Protein AF-A0A2S8NSK8-F1 (afdb_monomer_lite)

Sequence (72 aa):
MKTLQDLIKDLTDITVEEQKISNYLEEEVLYLQGADLYSADLHWANLTNANLDKVKITKEQLEQLTVIEEEE

pLDDT: mean 82.09, std 9.1, range [51.5, 93.69]

Secondary structure (DSSP, 8-state):
--BHHHHHHHHHS----GGGHHHHHHHS--B-TT-B-TT-B-TT---TTSB-TT-B--HHHHHHS-------

Foldseek 3Di:
DAEVQNVCCVQPVDGDDPVCQQVCLVVDEAECALPECCPYDCAPHANARYDCHNYDYDPVVVVRYDDDDPDD

Structure (mmCIF, N/CA/C/O backbone):
data_AF-A0A2S8NSK8-F1
#
_entry.id   AF-A0A2S8NSK8-F1
#
loop_
_atom_site.group_PDB
_atom_site.id
_atom_site.type_symbol
_atom_site.label_atom_id
_atom_site.label_alt_id
_atom_site.label_comp_id
_atom_site.label_asym_id
_atom_site.label_entity_id
_atom_site.label_seq_id
_atom_site.pdbx_PDB_ins_code
_atom_site.Cartn_x
_atom_site.Cartn_y
_atom_site.Cartn_z
_atom_site.occupancy
_atom_site.B_iso_or_equiv
_atom_site.auth_seq_id
_atom_site.auth_comp_id
_atom_site.auth_asym_id
_atom_site.auth_atom_id
_ato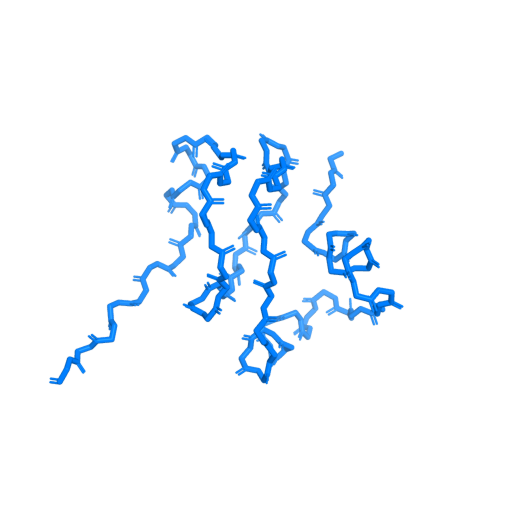m_site.pdbx_PDB_model_num
ATOM 1 N N . MET A 1 1 ? 0.997 10.456 -13.541 1.00 67.12 1 MET A N 1
ATOM 2 C CA . MET A 1 1 ? 1.153 9.368 -12.556 1.00 67.12 1 MET A CA 1
ATOM 3 C C . MET A 1 1 ? -0.088 9.383 -11.696 1.00 67.12 1 MET A C 1
ATOM 5 O O . MET A 1 1 ? -0.535 10.482 -11.394 1.00 67.12 1 MET A O 1
ATOM 9 N N . LYS A 1 2 ? -0.681 8.222 -11.401 1.00 80.25 2 LYS A N 1
ATOM 10 C CA . LYS A 1 2 ? -1.769 8.172 -10.417 1.00 80.25 2 LYS A CA 1
ATOM 11 C C . LYS A 1 2 ? -1.162 8.369 -9.034 1.00 80.25 2 LYS A C 1
ATOM 13 O O . LYS A 1 2 ? -0.086 7.847 -8.765 1.00 80.25 2 LYS A O 1
ATOM 18 N N . THR A 1 3 ? -1.821 9.126 -8.184 1.00 87.44 3 THR A N 1
ATOM 19 C CA . THR A 1 3 ? -1.458 9.234 -6.771 1.00 87.44 3 THR A CA 1
ATOM 20 C C . THR A 1 3 ? -2.204 8.178 -5.964 1.00 87.44 3 THR A C 1
ATOM 22 O O . THR A 1 3 ? -3.194 7.604 -6.429 1.00 87.44 3 THR A O 1
ATOM 25 N N . LEU A 1 4 ? -1.766 7.933 -4.730 1.00 84.69 4 LEU A N 1
ATOM 26 C CA . LEU A 1 4 ? -2.534 7.115 -3.795 1.00 84.69 4 LEU A CA 1
ATOM 27 C C . LEU A 1 4 ? -3.933 7.704 -3.522 1.00 84.69 4 LEU A C 1
ATOM 29 O O . LEU A 1 4 ? -4.893 6.953 -3.374 1.00 84.69 4 LEU A O 1
ATOM 33 N N . GLN A 1 5 ? -4.076 9.035 -3.556 1.00 89.38 5 GLN A N 1
ATOM 34 C CA . GLN A 1 5 ? -5.373 9.716 -3.481 1.00 89.38 5 GLN A CA 1
ATOM 35 C C . GLN A 1 5 ? -6.293 9.325 -4.647 1.00 89.38 5 GLN A C 1
ATOM 37 O O . GLN A 1 5 ? -7.467 9.029 -4.422 1.00 89.38 5 GLN A O 1
ATOM 42 N N . ASP A 1 6 ? -5.768 9.301 -5.877 1.00 89.81 6 ASP A N 1
ATOM 43 C CA . ASP A 1 6 ? -6.538 8.893 -7.059 1.00 89.81 6 ASP A CA 1
ATOM 44 C C . ASP A 1 6 ? -7.012 7.441 -6.934 1.00 89.81 6 ASP A C 1
ATOM 46 O O . ASP A 1 6 ? -8.148 7.129 -7.274 1.00 89.81 6 ASP A O 1
ATOM 50 N N . LEU A 1 7 ? -6.161 6.556 -6.407 1.00 86.56 7 LEU A N 1
ATOM 51 C CA . LEU A 1 7 ? -6.505 5.155 -6.156 1.00 86.56 7 LEU A CA 1
ATOM 52 C C . LEU A 1 7 ? -7.603 4.998 -5.108 1.00 86.56 7 LEU A C 1
ATOM 54 O O . LEU A 1 7 ? -8.551 4.255 -5.345 1.00 86.56 7 LEU A O 1
ATOM 58 N N . ILE A 1 8 ? -7.495 5.697 -3.975 1.00 88.88 8 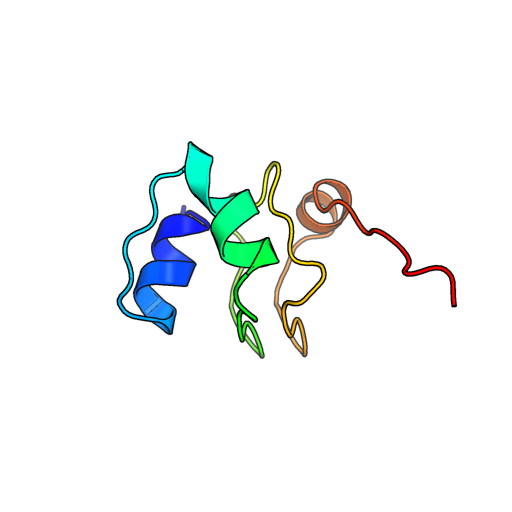ILE A N 1
ATOM 59 C CA . ILE A 1 8 ? -8.529 5.674 -2.935 1.00 88.88 8 ILE A CA 1
ATOM 60 C C . ILE A 1 8 ? -9.854 6.148 -3.532 1.00 88.88 8 ILE A C 1
ATOM 62 O O . ILE A 1 8 ? -10.857 5.452 -3.417 1.00 88.88 8 ILE A O 1
ATOM 66 N N . LYS A 1 9 ? -9.841 7.260 -4.270 1.00 91.94 9 LYS A N 1
ATOM 67 C CA . LYS A 1 9 ? -11.038 7.773 -4.935 1.00 91.94 9 LYS A CA 1
ATOM 68 C C . LYS A 1 9 ? -11.622 6.788 -5.945 1.00 91.94 9 LYS A C 1
ATOM 70 O O . LYS A 1 9 ? -12.826 6.573 -5.942 1.00 91.94 9 LYS A O 1
ATOM 75 N N . ASP A 1 10 ? -10.797 6.176 -6.787 1.00 89.12 10 ASP A N 1
ATOM 76 C CA . ASP A 1 10 ? -11.266 5.221 -7.797 1.00 89.12 10 ASP A CA 1
ATOM 77 C C . ASP A 1 10 ? -11.889 3.960 -7.170 1.00 89.12 10 ASP A C 1
ATOM 79 O O . ASP A 1 10 ? -12.797 3.367 -7.754 1.00 89.12 10 ASP A O 1
ATOM 83 N N . LEU A 1 11 ? -11.394 3.534 -6.004 1.00 86.38 11 LEU A N 1
ATOM 84 C CA . LEU A 1 11 ? -11.807 2.294 -5.341 1.00 86.38 11 LEU A CA 1
ATOM 85 C C . LEU A 1 11 ? -12.964 2.484 -4.357 1.00 86.38 11 LEU A C 1
ATOM 87 O O . LEU A 1 11 ? -13.776 1.572 -4.200 1.00 86.38 11 LEU A O 1
ATOM 91 N N . THR A 1 12 ? -13.034 3.633 -3.684 1.00 89.31 12 THR A N 1
ATOM 92 C CA . THR A 1 12 ? -13.990 3.875 -2.591 1.00 89.31 12 THR A CA 1
ATOM 93 C C . THR A 1 12 ? -14.942 5.040 -2.859 1.00 89.31 12 THR A C 1
ATOM 95 O O . THR A 1 12 ? -15.874 5.241 -2.085 1.00 89.31 12 THR A O 1
ATOM 98 N N . ASP A 1 13 ? -14.741 5.791 -3.949 1.00 92.31 13 ASP A N 1
ATOM 99 C CA . ASP A 1 13 ? -15.421 7.061 -4.263 1.00 92.31 13 ASP A CA 1
ATOM 100 C C . ASP A 1 13 ? -15.197 8.158 -3.197 1.00 92.31 13 ASP A C 1
ATOM 102 O O . ASP A 1 13 ? -15.892 9.175 -3.147 1.00 92.31 13 ASP A O 1
ATOM 106 N N . ILE A 1 14 ? -14.184 7.984 -2.336 1.00 91.69 14 ILE A N 1
ATOM 107 C CA . ILE A 1 14 ? -13.828 8.928 -1.272 1.00 91.69 14 ILE A CA 1
ATOM 108 C C . ILE A 1 14 ? -12.622 9.758 -1.704 1.00 91.69 14 ILE A C 1
ATOM 110 O O . ILE A 1 14 ? -11.596 9.247 -2.142 1.00 91.69 14 ILE A O 1
ATOM 114 N N . THR A 1 15 ? -12.720 11.076 -1.534 1.00 93.69 15 THR A N 1
ATOM 115 C CA . THR A 1 15 ? -11.572 11.976 -1.694 1.00 93.69 15 THR A CA 1
ATOM 116 C C . THR A 1 15 ? -10.956 12.260 -0.327 1.00 93.69 15 THR A C 1
ATOM 118 O O . THR A 1 15 ? -11.611 12.841 0.536 1.00 93.69 15 THR A O 1
ATOM 121 N N . VAL A 1 16 ? -9.694 11.876 -0.142 1.00 91.00 16 VAL A N 1
ATOM 122 C CA . VAL A 1 16 ? -8.930 12.075 1.101 1.00 91.00 16 VAL A CA 1
ATOM 123 C C . VAL A 1 16 ? -7.826 13.094 0.846 1.00 91.00 16 VAL A C 1
ATOM 125 O O . VAL A 1 16 ? -7.133 12.996 -0.159 1.00 91.00 16 VAL A O 1
ATOM 128 N N . GLU A 1 17 ? -7.653 14.092 1.712 1.00 91.75 17 GLU A N 1
ATOM 129 C CA . GLU A 1 17 ? -6.515 15.022 1.613 1.00 91.75 17 GLU A CA 1
ATOM 130 C C . GLU A 1 17 ? -5.190 14.263 1.762 1.00 91.75 17 GLU A C 1
ATOM 132 O O . GLU A 1 17 ? -5.090 13.382 2.607 1.00 91.75 17 GLU A O 1
ATOM 137 N N . GLU A 1 18 ? -4.158 14.637 1.003 1.00 86.06 18 GLU A N 1
ATOM 138 C CA . GLU A 1 18 ? -2.858 13.945 0.985 1.00 86.06 18 GLU A CA 1
ATOM 139 C C . GLU A 1 18 ? -2.273 13.719 2.392 1.00 86.06 18 GLU A C 1
ATOM 141 O O . GLU A 1 18 ? -1.886 12.611 2.743 1.00 86.06 18 GLU A O 1
ATOM 146 N N . GLN A 1 19 ? -2.329 14.744 3.247 1.00 87.06 19 GLN A N 1
ATOM 147 C CA . GLN A 1 19 ? -1.843 14.699 4.634 1.00 87.06 19 GLN A CA 1
ATOM 148 C C . GLN A 1 19 ? -2.667 13.784 5.559 1.00 87.06 19 GLN A C 1
ATOM 150 O O . GLN A 1 19 ? -2.238 13.487 6.670 1.00 87.06 19 GLN A O 1
ATOM 155 N N . LYS A 1 20 ? -3.865 13.367 5.136 1.00 89.94 20 LYS A N 1
ATOM 156 C CA . LYS A 1 20 ? -4.780 12.499 5.894 1.00 89.94 20 LYS A CA 1
ATOM 157 C C . LYS A 1 20 ? -4.802 11.064 5.371 1.00 89.94 20 LYS A C 1
ATOM 159 O O . LYS A 1 20 ? -5.492 10.239 5.960 1.00 89.94 20 LYS A O 1
ATOM 164 N N . ILE A 1 21 ? -4.075 10.760 4.293 1.00 86.62 21 ILE A N 1
ATOM 165 C CA . ILE A 1 21 ? -4.059 9.418 3.697 1.00 86.62 21 ILE A CA 1
ATOM 166 C C . ILE A 1 21 ? -3.592 8.374 4.713 1.00 86.62 21 ILE A C 1
ATOM 168 O O . ILE A 1 21 ? -4.231 7.336 4.828 1.00 86.62 21 ILE A O 1
ATOM 172 N N . SER A 1 22 ? -2.542 8.657 5.489 1.00 84.00 22 SER A N 1
ATOM 173 C CA . SER A 1 22 ? -2.054 7.729 6.518 1.00 84.00 22 SER A CA 1
ATOM 174 C C . SER A 1 22 ? -3.135 7.412 7.554 1.00 84.00 22 SER A C 1
ATOM 176 O O . SER A 1 22 ? -3.424 6.244 7.772 1.00 84.00 22 SER A O 1
ATOM 178 N N . ASN A 1 23 ? -3.813 8.433 8.092 1.00 87.88 23 ASN A N 1
ATOM 179 C CA . ASN A 1 23 ? -4.906 8.239 9.052 1.00 87.88 23 ASN A CA 1
ATOM 180 C C . ASN A 1 23 ? -6.075 7.455 8.436 1.00 87.88 23 ASN A C 1
ATOM 182 O O . ASN A 1 23 ? -6.655 6.595 9.085 1.00 87.88 23 ASN A O 1
ATOM 186 N N . TYR A 1 24 ? -6.418 7.734 7.174 1.00 88.81 24 TYR A N 1
ATOM 187 C CA . TYR A 1 24 ? -7.474 7.002 6.475 1.00 88.81 24 TYR A CA 1
ATOM 188 C C . TYR A 1 24 ? -7.140 5.512 6.346 1.00 88.81 24 TYR A C 1
ATOM 190 O O . TYR A 1 24 ? -7.997 4.675 6.588 1.00 88.81 24 TYR A O 1
ATOM 198 N N . LEU A 1 25 ? -5.895 5.177 6.003 1.00 84.69 25 LEU A N 1
ATOM 199 C CA . LEU A 1 25 ? -5.452 3.787 5.847 1.00 84.69 25 LEU A CA 1
ATOM 200 C C . LEU A 1 25 ? -5.226 3.062 7.185 1.00 84.69 25 LEU A C 1
ATOM 202 O O . LEU A 1 25 ? -5.178 1.833 7.218 1.00 84.69 25 LEU A O 1
ATOM 206 N N . GLU A 1 26 ? -5.083 3.804 8.285 1.00 84.75 26 GLU A N 1
ATOM 207 C CA . GLU A 1 26 ? -5.091 3.247 9.642 1.00 84.75 26 GLU A CA 1
ATOM 208 C C . GLU A 1 26 ? -6.501 2.839 10.084 1.00 84.75 26 GLU A C 1
ATOM 210 O O . GLU A 1 26 ? -6.661 1.816 10.748 1.00 84.75 26 GLU A O 1
ATOM 215 N N . GLU A 1 27 ? -7.520 3.614 9.706 1.00 85.69 27 GLU A N 1
ATOM 216 C CA . GLU A 1 27 ? -8.916 3.352 10.075 1.00 85.69 27 GLU A CA 1
ATOM 217 C C . GLU A 1 27 ? -9.639 2.415 9.091 1.00 85.69 27 GLU A C 1
ATOM 219 O O . GLU A 1 27 ? -10.563 1.705 9.492 1.00 85.69 27 GLU A O 1
ATOM 224 N N . GLU A 1 28 ? -9.222 2.378 7.821 1.00 83.75 28 GLU A N 1
ATOM 225 C CA . GLU A 1 28 ? -9.913 1.663 6.743 1.00 83.75 28 GLU A CA 1
ATOM 226 C C 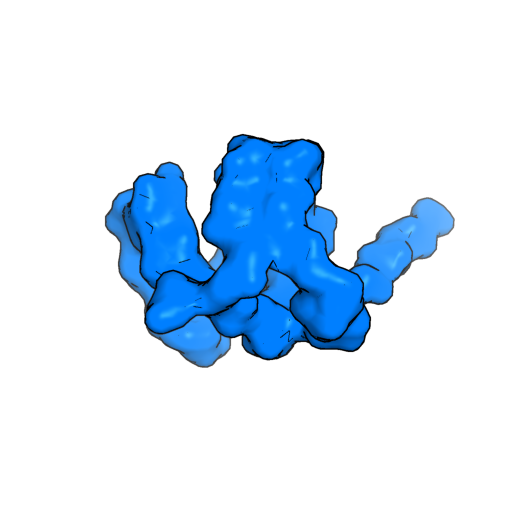. G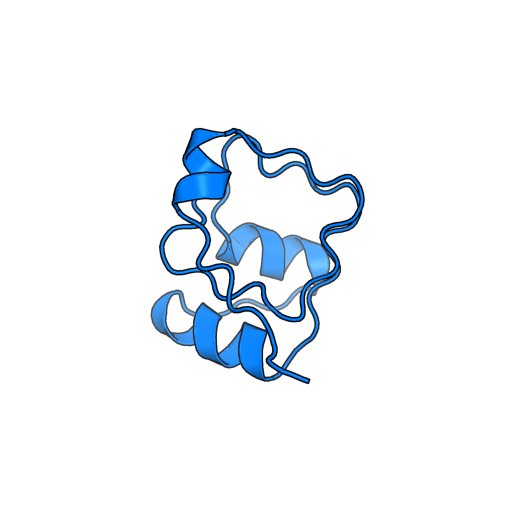LU A 1 28 ? -9.019 0.641 6.027 1.00 83.75 28 GLU A C 1
ATOM 228 O O . GLU A 1 28 ? -7.878 0.901 5.643 1.00 83.75 28 GLU A O 1
ATOM 233 N N . VAL A 1 29 ? -9.590 -0.534 5.751 1.00 83.62 29 VAL A N 1
ATOM 234 C CA . VAL A 1 29 ? -8.943 -1.583 4.951 1.00 83.62 29 VAL A CA 1
ATOM 235 C C . VAL A 1 29 ? -9.091 -1.258 3.466 1.00 83.62 29 VAL A C 1
ATOM 237 O O . VAL A 1 29 ? -10.194 -1.301 2.915 1.00 83.62 29 VAL A O 1
ATOM 240 N N . LEU A 1 30 ? -7.975 -0.991 2.782 1.00 85.81 30 LEU A N 1
ATOM 241 C CA . LEU A 1 30 ? -7.978 -0.741 1.340 1.00 85.81 30 LEU A CA 1
ATOM 242 C C . LEU A 1 30 ? -7.810 -2.044 0.541 1.00 85.81 30 LEU A C 1
ATOM 244 O O . LEU A 1 30 ? -6.809 -2.753 0.656 1.00 85.81 30 LEU A O 1
ATOM 248 N N . TYR A 1 31 ? -8.775 -2.349 -0.327 1.00 85.50 31 TYR A N 1
ATOM 249 C CA . TYR A 1 31 ? -8.715 -3.514 -1.213 1.00 85.50 31 TYR A CA 1
ATOM 250 C C . TYR A 1 31 ? -7.983 -3.168 -2.513 1.00 85.50 31 TYR A C 1
ATOM 252 O O . TYR A 1 31 ? -8.577 -2.649 -3.455 1.00 85.50 31 TYR A O 1
ATOM 260 N N . LEU A 1 32 ? -6.689 -3.489 -2.574 1.00 85.12 32 LEU A N 1
ATOM 261 C CA . LEU A 1 32 ? -5.829 -3.252 -3.739 1.00 85.12 32 LEU A CA 1
ATOM 262 C C . LEU A 1 32 ? -5.599 -4.514 -4.582 1.00 85.12 32 LEU A C 1
ATOM 264 O O . LEU A 1 32 ? -4.721 -4.523 -5.442 1.00 85.12 32 LEU A O 1
ATOM 268 N N . GLN A 1 33 ? -6.383 -5.577 -4.384 1.00 86.31 33 GLN A N 1
ATOM 269 C CA . GLN A 1 33 ? -6.178 -6.840 -5.090 1.00 86.31 33 GLN A CA 1
ATOM 270 C C . GLN A 1 33 ? -6.168 -6.638 -6.616 1.00 86.31 33 GLN A C 1
ATOM 272 O O . GLN A 1 33 ? -7.152 -6.210 -7.218 1.00 86.31 33 GLN A O 1
ATOM 277 N N . GLY A 1 34 ? -5.047 -6.981 -7.255 1.00 85.50 34 GLY A N 1
ATOM 278 C CA . GLY A 1 34 ? -4.854 -6.837 -8.700 1.00 85.50 34 GLY A CA 1
ATOM 279 C C . GLY A 1 34 ? -4.727 -5.393 -9.205 1.00 85.50 34 GLY A C 1
ATOM 280 O O . GLY A 1 34 ? -4.729 -5.193 -10.423 1.00 85.50 34 GLY A O 1
ATOM 281 N N . ALA A 1 35 ? -4.610 -4.402 -8.316 1.00 85.88 35 ALA A N 1
ATOM 282 C CA . ALA A 1 35 ? -4.412 -3.009 -8.696 1.00 85.88 35 ALA A CA 1
ATOM 283 C C . ALA A 1 35 ? -3.073 -2.813 -9.428 1.00 85.88 35 ALA A C 1
ATOM 285 O O . ALA A 1 35 ? -2.046 -3.413 -9.088 1.00 85.88 35 ALA A O 1
ATOM 286 N N . ASP A 1 36 ? -3.092 -1.950 -10.446 1.00 86.56 36 ASP A N 1
ATOM 287 C CA . ASP A 1 36 ? -1.886 -1.527 -11.151 1.00 86.56 36 ASP A CA 1
ATOM 288 C C . ASP A 1 36 ? -1.311 -0.274 -10.486 1.00 86.56 36 ASP A C 1
ATOM 290 O O . ASP A 1 36 ? -1.807 0.839 -10.682 1.00 86.56 36 ASP A O 1
ATOM 294 N N . LEU A 1 37 ? -0.275 -0.482 -9.675 1.00 84.94 37 LEU A N 1
ATOM 295 C CA . LEU A 1 37 ? 0.449 0.566 -8.965 1.00 84.94 37 LEU A CA 1
ATOM 296 C C . LEU A 1 37 ? 1.796 0.873 -9.628 1.00 84.94 37 LEU A C 1
ATOM 298 O O . LEU A 1 37 ? 2.580 1.609 -9.045 1.00 84.94 37 LEU A O 1
ATOM 302 N N . TYR A 1 38 ? 2.081 0.375 -10.839 1.00 83.44 38 TYR A N 1
ATOM 303 C CA . TYR A 1 38 ? 3.407 0.453 -11.479 1.00 83.44 38 TYR A CA 1
ATOM 304 C C . TYR A 1 38 ? 3.968 1.882 -11.625 1.00 83.44 38 TYR A C 1
ATOM 306 O O . TYR A 1 38 ? 5.165 2.088 -11.801 1.00 83.44 38 TYR A O 1
ATOM 314 N N . SER A 1 39 ? 3.109 2.898 -11.571 1.00 82.44 39 SER A N 1
ATOM 315 C CA . SER A 1 39 ? 3.507 4.312 -11.608 1.00 82.44 39 SER A CA 1
ATOM 316 C C . SER A 1 39 ? 2.770 5.148 -10.566 1.00 82.44 39 SER A C 1
ATOM 318 O O . SER A 1 39 ? 2.540 6.341 -10.786 1.00 82.44 39 SER A O 1
ATOM 320 N N . ALA A 1 40 ? 2.331 4.501 -9.485 1.00 84.31 40 ALA A N 1
ATOM 321 C CA . ALA A 1 40 ? 1.720 5.170 -8.354 1.00 84.31 40 ALA A CA 1
ATOM 322 C C . ALA A 1 40 ? 2.794 5.769 -7.444 1.00 84.31 40 ALA A C 1
ATOM 324 O O . ALA A 1 40 ? 3.785 5.105 -7.134 1.00 84.31 40 ALA A O 1
ATOM 325 N N . ASP A 1 41 ? 2.584 7.009 -7.014 1.00 82.56 41 ASP A N 1
ATOM 326 C CA . ASP A 1 41 ? 3.356 7.566 -5.907 1.00 82.56 41 ASP A CA 1
ATOM 327 C C . ASP A 1 41 ? 2.831 6.965 -4.597 1.00 82.56 41 ASP A C 1
ATOM 329 O O . ASP A 1 41 ? 1.666 7.167 -4.237 1.00 82.56 41 ASP A O 1
ATOM 333 N N . LEU A 1 42 ? 3.674 6.158 -3.950 1.00 79.00 42 LEU A N 1
ATOM 334 C CA . LEU A 1 42 ? 3.388 5.458 -2.694 1.00 79.00 42 LEU A CA 1
ATOM 335 C C . LEU A 1 42 ? 4.249 5.994 -1.542 1.00 79.00 42 LEU A C 1
ATOM 337 O O . LEU A 1 42 ? 4.327 5.363 -0.486 1.00 79.00 42 LEU A O 1
ATOM 341 N N . HIS A 1 43 ? 4.927 7.127 -1.733 1.00 75.69 43 HIS A N 1
ATOM 342 C CA . HIS A 1 43 ? 5.817 7.678 -0.723 1.00 75.69 43 HIS A CA 1
ATOM 343 C C . HIS A 1 43 ? 5.028 7.992 0.564 1.00 75.69 43 HIS A C 1
ATOM 345 O O . HIS A 1 43 ? 4.002 8.666 0.516 1.00 75.69 43 HIS A O 1
ATOM 351 N N . TRP A 1 44 ? 5.492 7.476 1.710 1.00 71.50 44 TRP A N 1
ATOM 352 C CA . TRP A 1 44 ? 4.835 7.585 3.032 1.00 71.50 44 TRP A CA 1
ATOM 353 C C . TRP A 1 44 ? 3.469 6.889 3.182 1.00 71.50 44 TRP A C 1
ATOM 355 O O . TRP A 1 44 ? 2.772 7.106 4.176 1.00 71.50 44 TRP A O 1
ATOM 365 N N . ALA A 1 45 ? 3.079 6.028 2.241 1.00 75.69 45 ALA A N 1
ATOM 366 C CA . ALA A 1 45 ? 1.837 5.270 2.338 1.00 75.69 45 ALA A CA 1
ATOM 367 C C . ALA A 1 45 ? 1.915 4.184 3.426 1.00 75.69 45 ALA A C 1
ATOM 369 O O . ALA A 1 45 ? 2.758 3.289 3.353 1.00 75.69 45 ALA A O 1
ATOM 370 N N . ASN A 1 46 ? 0.995 4.216 4.395 1.00 78.50 46 ASN A N 1
ATOM 371 C CA . ASN A 1 46 ? 0.785 3.104 5.322 1.00 78.50 46 ASN A CA 1
ATOM 372 C C . ASN A 1 46 ? -0.222 2.122 4.706 1.00 78.50 46 ASN A C 1
ATOM 374 O O . ASN A 1 46 ? -1.417 2.380 4.721 1.00 78.50 46 ASN A O 1
ATOM 378 N N . LEU A 1 47 ? 0.254 1.011 4.141 1.00 80.00 47 LEU A N 1
ATOM 379 C CA . LEU A 1 47 ? -0.594 -0.023 3.528 1.00 80.00 47 LEU A CA 1
ATOM 380 C C . LEU A 1 47 ? -0.673 -1.302 4.376 1.00 80.00 47 LEU A C 1
ATOM 382 O O . LEU A 1 47 ? -0.994 -2.358 3.839 1.00 80.00 47 LEU A O 1
ATOM 386 N N . THR A 1 48 ? -0.392 -1.219 5.680 1.00 78.62 48 THR A N 1
ATOM 387 C CA . THR A 1 48 ? -0.300 -2.385 6.586 1.00 78.62 48 THR A CA 1
ATOM 388 C C . THR A 1 48 ? -1.559 -3.253 6.552 1.00 78.62 48 THR A C 1
ATOM 390 O O . THR A 1 48 ? -1.472 -4.472 6.457 1.00 78.62 48 THR A O 1
ATOM 393 N N . ASN A 1 49 ? -2.734 -2.621 6.525 1.00 79.06 49 ASN A N 1
ATOM 394 C CA . ASN A 1 49 ? -4.023 -3.313 6.492 1.00 79.06 49 ASN A CA 1
ATOM 395 C C . ASN A 1 49 ? -4.564 -3.542 5.072 1.00 79.06 49 ASN A C 1
ATOM 397 O O . ASN A 1 49 ? -5.666 -4.063 4.911 1.00 79.06 49 ASN A O 1
ATOM 401 N N . ALA A 1 50 ? -3.844 -3.126 4.027 1.00 83.69 50 ALA A N 1
ATOM 402 C CA . ALA A 1 50 ? -4.338 -3.223 2.662 1.00 83.69 50 ALA A CA 1
ATOM 403 C C . ALA A 1 50 ? -4.176 -4.643 2.104 1.00 83.69 50 ALA A C 1
ATOM 405 O O . ALA A 1 50 ? -3.143 -5.292 2.267 1.00 83.69 50 ALA A O 1
ATOM 406 N N . ASN A 1 51 ? -5.170 -5.114 1.348 1.00 86.06 51 ASN A N 1
ATOM 407 C CA . ASN A 1 51 ? -5.024 -6.359 0.599 1.00 86.06 51 ASN A CA 1
ATOM 408 C C . ASN A 1 51 ? -4.202 -6.097 -0.673 1.00 86.06 51 ASN A C 1
ATOM 410 O O . ASN A 1 51 ? -4.729 -5.558 -1.649 1.00 86.06 5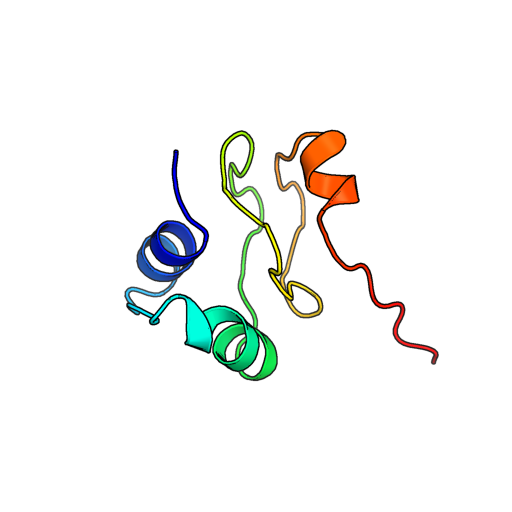1 ASN A O 1
ATOM 414 N N . LEU A 1 52 ? -2.929 -6.501 -0.660 1.00 84.19 52 LEU A N 1
ATOM 415 C CA . LEU A 1 52 ? -1.979 -6.326 -1.766 1.00 84.19 52 LEU A CA 1
ATOM 416 C C . LEU A 1 52 ? -1.867 -7.550 -2.699 1.00 84.19 52 LEU A C 1
ATOM 418 O O . LEU A 1 52 ? -0.928 -7.642 -3.498 1.00 84.19 52 LEU A O 1
ATOM 422 N N . ASP A 1 53 ? -2.810 -8.494 -2.644 1.00 86.19 53 ASP A N 1
ATOM 423 C CA . ASP A 1 53 ? -2.770 -9.698 -3.477 1.00 86.19 53 ASP A CA 1
ATOM 424 C C . ASP A 1 53 ? -2.673 -9.354 -4.969 1.00 86.19 53 ASP A C 1
ATOM 426 O O . ASP A 1 53 ? -3.525 -8.668 -5.534 1.00 86.19 53 ASP A O 1
ATOM 430 N N . LYS A 1 54 ? -1.663 -9.902 -5.654 1.00 86.25 54 LYS A N 1
ATOM 431 C CA . LYS A 1 54 ? -1.445 -9.725 -7.106 1.00 86.25 54 LYS A CA 1
ATOM 432 C C . LYS A 1 54 ? -1.271 -8.263 -7.551 1.00 86.25 54 LYS A C 1
ATOM 434 O O . LYS A 1 54 ? -1.414 -7.981 -8.744 1.00 86.25 54 LYS A O 1
ATOM 439 N N . VAL A 1 55 ? -0.966 -7.348 -6.632 1.00 87.88 55 VAL A N 1
ATOM 440 C CA . VAL A 1 55 ? -0.627 -5.960 -6.962 1.00 87.88 55 VAL A CA 1
ATOM 441 C C . VAL A 1 55 ? 0.593 -5.916 -7.882 1.00 87.88 55 VAL A C 1
ATOM 443 O O . VAL A 1 55 ? 1.559 -6.663 -7.707 1.00 87.88 55 VAL A O 1
ATOM 446 N N . LYS A 1 56 ? 0.560 -5.014 -8.867 1.00 88.19 56 LYS A N 1
ATOM 447 C CA . LYS A 1 56 ? 1.718 -4.727 -9.723 1.00 88.19 56 LYS A CA 1
ATOM 448 C C . LYS A 1 56 ? 2.456 -3.503 -9.192 1.00 88.19 56 LYS A C 1
ATOM 450 O O . LYS A 1 56 ? 1.969 -2.388 -9.342 1.00 88.19 56 LYS A O 1
ATOM 455 N N . ILE A 1 57 ? 3.636 -3.721 -8.615 1.00 87.19 57 ILE A N 1
ATOM 456 C CA . ILE A 1 57 ? 4.583 -2.679 -8.187 1.00 87.19 57 ILE A CA 1
ATOM 457 C C . ILE A 1 57 ? 5.983 -2.967 -8.727 1.00 87.19 57 ILE A C 1
ATOM 459 O O . ILE A 1 57 ? 6.327 -4.107 -9.052 1.00 87.19 57 ILE A O 1
ATOM 463 N N . THR A 1 58 ? 6.800 -1.925 -8.818 1.00 88.56 58 THR A N 1
ATOM 464 C CA . THR A 1 58 ? 8.236 -2.046 -9.086 1.00 88.56 58 THR A CA 1
ATOM 465 C C . THR A 1 58 ? 9.016 -2.364 -7.809 1.00 88.56 58 THR A C 1
ATOM 467 O O . THR A 1 58 ? 8.540 -2.147 -6.695 1.00 88.56 58 THR A O 1
ATOM 470 N N . LYS A 1 59 ? 10.255 -2.850 -7.963 1.00 84.19 59 LYS A N 1
ATOM 471 C CA . LYS A 1 59 ? 11.157 -3.089 -6.826 1.00 84.19 59 LYS A CA 1
ATOM 472 C C . LYS A 1 59 ? 11.477 -1.799 -6.057 1.00 84.19 59 LYS A C 1
ATOM 474 O O . LYS A 1 59 ? 11.513 -1.816 -4.838 1.00 84.19 59 LYS A O 1
ATOM 479 N N . GLU A 1 60 ? 11.669 -0.692 -6.767 1.00 83.56 60 GLU A N 1
ATOM 480 C CA . GLU A 1 60 ? 11.941 0.616 -6.161 1.00 83.56 60 GLU A CA 1
ATOM 481 C C . GLU A 1 60 ? 10.759 1.109 -5.315 1.00 83.56 60 GLU A C 1
ATOM 483 O O . GLU A 1 60 ? 10.955 1.600 -4.210 1.00 83.56 60 GLU A O 1
ATOM 488 N N . GLN A 1 61 ? 9.522 0.911 -5.780 1.00 82.56 61 GLN A N 1
ATOM 489 C CA . GLN A 1 61 ? 8.326 1.229 -4.992 1.00 82.56 61 GLN A CA 1
ATOM 490 C C . GLN A 1 61 ? 8.181 0.331 -3.762 1.00 82.56 61 GLN A C 1
ATOM 492 O O . GLN A 1 61 ? 7.735 0.802 -2.723 1.00 82.56 61 GLN A O 1
ATOM 497 N N . LEU A 1 62 ? 8.582 -0.942 -3.856 1.00 79.31 62 LEU A N 1
ATOM 498 C CA . LEU A 1 62 ? 8.605 -1.833 -2.696 1.00 79.31 62 LEU A CA 1
ATOM 499 C C . LEU A 1 62 ? 9.559 -1.318 -1.607 1.00 79.31 62 LEU A C 1
ATOM 501 O O . LEU A 1 62 ? 9.230 -1.405 -0.433 1.00 79.31 62 LEU A O 1
ATOM 505 N N . GLU A 1 63 ? 10.704 -0.746 -1.984 1.00 79.75 63 GLU A N 1
ATOM 506 C CA . GLU A 1 63 ? 11.673 -0.159 -1.043 1.00 79.75 63 GLU A CA 1
ATOM 507 C C . GLU A 1 63 ? 11.174 1.147 -0.391 1.00 79.75 63 GLU A C 1
ATOM 509 O O . GLU A 1 63 ? 11.681 1.545 0.655 1.00 79.75 63 GLU A O 1
ATOM 514 N N . GLN A 1 64 ? 10.174 1.810 -0.982 1.00 76.94 64 GLN A N 1
ATOM 515 C CA . GLN A 1 64 ? 9.532 3.002 -0.412 1.00 76.94 64 GLN A CA 1
ATOM 516 C C . GLN A 1 64 ? 8.397 2.665 0.560 1.00 76.94 64 GLN A C 1
ATOM 518 O O . GLN A 1 64 ? 7.990 3.523 1.346 1.00 76.94 64 GLN A O 1
ATOM 523 N N . LEU A 1 65 ? 7.871 1.438 0.502 1.00 72.31 65 LEU A N 1
ATOM 524 C CA . LEU A 1 65 ? 6.834 0.985 1.416 1.00 72.31 65 LEU A CA 1
ATOM 525 C C . LEU A 1 65 ? 7.439 0.729 2.794 1.00 72.31 65 LEU A C 1
ATOM 527 O O . LEU A 1 65 ? 8.443 0.033 2.940 1.00 72.31 65 LEU A O 1
ATOM 531 N N . THR A 1 66 ? 6.789 1.264 3.824 1.00 67.50 66 THR A N 1
ATOM 532 C CA . THR A 1 66 ? 7.106 0.876 5.198 1.00 67.50 66 THR A CA 1
ATOM 533 C C . THR A 1 66 ? 6.398 -0.445 5.472 1.00 67.50 66 THR A C 1
ATOM 535 O O . THR A 1 66 ? 5.189 -0.472 5.682 1.00 67.50 66 THR A O 1
ATOM 538 N N . VAL A 1 67 ? 7.144 -1.550 5.414 1.00 61.06 67 VAL A N 1
ATOM 539 C CA . VAL A 1 67 ? 6.669 -2.855 5.885 1.00 61.06 67 VAL A CA 1
ATOM 540 C C . VAL A 1 67 ? 6.869 -2.877 7.393 1.00 61.06 67 VAL A C 1
ATOM 542 O O . VAL A 1 67 ? 8.002 -2.914 7.867 1.00 61.06 67 VAL A O 1
ATOM 545 N N . ILE A 1 68 ? 5.774 -2.795 8.139 1.00 62.25 68 ILE A N 1
ATOM 546 C CA . ILE A 1 68 ? 5.778 -2.993 9.586 1.00 62.25 68 ILE A CA 1
ATOM 547 C C . ILE A 1 68 ? 5.345 -4.438 9.808 1.00 62.25 68 ILE A C 1
ATOM 549 O O . ILE A 1 68 ? 4.228 -4.807 9.455 1.00 62.25 68 ILE A O 1
ATOM 553 N N . GLU A 1 69 ? 6.257 -5.274 10.299 1.00 57.38 69 GLU A N 1
ATOM 554 C CA . GLU A 1 69 ? 5.892 -6.603 10.785 1.00 57.38 69 GLU A CA 1
ATOM 555 C C . GLU A 1 69 ? 5.019 -6.401 12.030 1.00 57.38 69 GLU A C 1
ATOM 557 O O . GLU A 1 69 ? 5.435 -5.724 12.972 1.00 57.38 69 GLU A O 1
ATOM 562 N N . GLU A 1 70 ? 3.798 -6.941 12.035 1.00 58.19 70 GLU A N 1
ATOM 563 C CA . GLU A 1 70 ? 3.103 -7.152 13.302 1.00 58.19 70 GLU A CA 1
ATOM 564 C C . GLU A 1 70 ? 3.891 -8.235 14.049 1.00 58.19 70 GLU A C 1
ATOM 566 O O . GLU A 1 70 ? 3.915 -9.392 13.629 1.00 58.19 70 GLU A O 1
ATOM 571 N N . GLU A 1 71 ? 4.612 -7.852 15.108 1.00 55.50 71 GLU A N 1
ATOM 572 C CA . GLU A 1 71 ? 5.110 -8.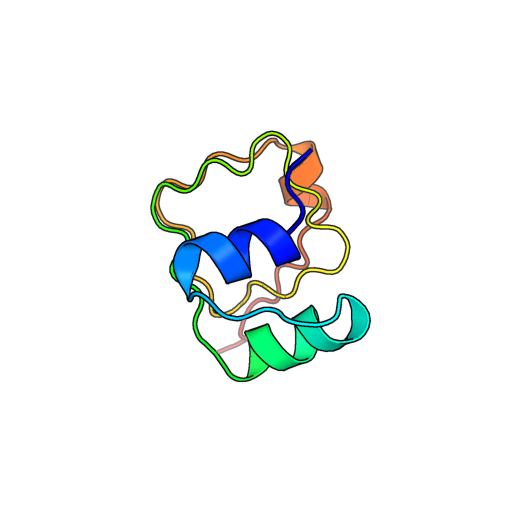833 16.073 1.00 55.50 71 GLU A CA 1
ATOM 573 C C . GLU A 1 71 ? 3.884 -9.500 16.724 1.00 55.50 71 GLU A C 1
ATOM 575 O O . GLU A 1 71 ? 3.085 -8.812 17.363 1.00 55.50 71 GLU A O 1
ATOM 580 N N . GLU A 1 72 ? 3.713 -10.813 16.507 1.00 51.50 72 GLU A N 1
ATOM 581 C CA . GLU A 1 72 ? 2.694 -11.645 17.180 1.00 51.50 72 GLU A CA 1
ATOM 582 C C . GLU A 1 72 ? 2.829 -11.637 18.713 1.00 51.50 72 GLU A C 1
ATOM 584 O O . GLU A 1 72 ? 3.971 -11.728 19.228 1.00 51.50 72 GLU A O 1
#

Radius of gyration: 11.56 Å; chains: 1; bounding box: 27×27×30 Å